Protein AF-A0A3D0S0N4-F1 (afdb_monomer)

Radius of gyration: 16.35 Å; Cα contacts (8 Å, |Δi|>4): 238; chains: 1; bounding box: 34×36×44 Å

Secondary structure (DSSP, 8-state):
----TTTTPEEEEEEEEGGGT-EEEET-TTPPEEEE-HHHHHHHHTT--TTTTSPEEEEEEEE-SSEEEEEETTS-EEEEEGGGGTT--SPPTT-EEEEEEE-SPPTT-SS-EEEEEEETT---

Mean predicted aligned error: 11.14 Å

Nearest PDB structures (foldseek):
  5lm9-assembly1_A  TM=6.986E-01  e=1.094E-01  Escherichia coli K-12
  3tss-assembly1_A  TM=5.501E-01  e=3.466E-02  Staphylococcus aureus
  1ts4-assembly2_B  TM=4.499E-01  e=1.842E-02  Staphylococcus aureus
  5ms0-assembly1_M  TM=4.300E-01  e=5.182E-02  Escherichia coli K-12
  1ts2-assembly3_C  TM=4.318E-01  e=6.156E-02  Staphylococcus aureus

Sequence (124 aa):
MAESRVDRLTRIRAWVDGSRGNRVMTNWVGGPEVYLYPEDVEWLLSQVDPDDSSRRKGTVTRWDVTSGFITADDGTSWFVSKNSTGGRGALPVGAVVSWVGRPVAKPGKKYPEAYDVRVEGDRG

Solvent-accessible surface area (backbone atoms only — not comparable to full-atom values): 7152 Å² total; per-residue (Å²): 134,85,80,52,85,68,77,60,39,42,79,43,38,41,39,68,41,78,88,68,52,58,49,72,44,70,77,48,94,85,43,54,82,44,76,36,49,54,68,56,50,54,53,57,60,66,52,70,49,94,65,60,81,59,67,44,53,32,32,26,73,41,64,54,98,60,35,33,33,32,34,31,84,88,65,53,60,26,37,30,47,25,80,25,33,78,73,71,42,77,67,61,67,72,38,46,32,34,24,34,62,39,82,64,41,54,90,99,47,94,41,20,41,39,18,56,38,40,65,60,88,69,83,121

Structure (mmCIF, N/CA/C/O backbone):
data_AF-A0A3D0S0N4-F1
#
_entry.id   AF-A0A3D0S0N4-F1
#
loop_
_atom_site.group_PDB
_atom_site.id
_atom_site.type_symbol
_atom_site.label_atom_id
_atom_site.label_alt_id
_atom_site.label_comp_id
_atom_site.label_asym_id
_atom_site.label_entity_id
_atom_site.label_seq_id
_atom_site.pdbx_PDB_ins_code
_atom_site.Cartn_x
_atom_site.Cartn_y
_atom_site.Cartn_z
_atom_site.occupancy
_atom_site.B_iso_or_equiv
_atom_site.auth_seq_id
_atom_site.auth_comp_id
_atom_site.auth_asym_id
_atom_site.auth_atom_id
_atom_site.pdbx_PDB_model_num
ATOM 1 N N . MET A 1 1 ? 20.796 19.724 -29.708 1.00 43.41 1 MET A N 1
ATOM 2 C CA . MET A 1 1 ? 20.312 18.395 -30.133 1.00 43.41 1 MET A CA 1
ATOM 3 C C . MET A 1 1 ? 19.422 17.881 -29.019 1.00 43.41 1 MET A C 1
ATOM 5 O O . MET A 1 1 ? 19.893 17.822 -27.894 1.00 43.41 1 MET A O 1
ATOM 9 N N . ALA A 1 2 ? 18.133 17.666 -29.281 1.00 46.47 2 ALA A N 1
ATOM 10 C CA . ALA A 1 2 ? 17.225 17.119 -28.277 1.00 46.47 2 ALA A CA 1
ATOM 11 C C . ALA A 1 2 ? 17.476 15.609 -28.188 1.00 46.47 2 ALA A C 1
ATOM 13 O O . ALA A 1 2 ? 17.273 14.902 -29.172 1.00 46.47 2 ALA A O 1
ATOM 14 N N . GLU A 1 3 ? 17.985 15.150 -27.048 1.00 45.44 3 GLU A N 1
ATOM 15 C CA . GLU A 1 3 ? 18.175 13.730 -26.753 1.00 45.44 3 GLU A CA 1
ATOM 16 C C . GLU A 1 3 ? 16.804 13.040 -26.812 1.00 45.44 3 GLU A C 1
ATOM 18 O O . GLU A 1 3 ? 15.832 13.511 -26.208 1.00 45.44 3 GLU A O 1
ATOM 23 N N . SER A 1 4 ? 16.679 11.992 -27.628 1.00 52.00 4 SER A N 1
ATOM 24 C CA . SER A 1 4 ? 15.393 11.338 -27.853 1.00 52.00 4 SER A CA 1
ATOM 25 C C . SER A 1 4 ? 14.947 10.640 -26.571 1.00 52.00 4 SER A C 1
ATOM 27 O O . SER A 1 4 ? 15.743 10.050 -25.849 1.00 52.00 4 SER A O 1
ATOM 29 N N . ARG A 1 5 ? 13.641 10.660 -26.276 1.00 50.25 5 ARG A N 1
ATOM 30 C CA . ARG A 1 5 ? 13.069 10.081 -25.041 1.00 50.25 5 ARG A CA 1
ATOM 31 C C . ARG A 1 5 ? 13.387 8.584 -24.854 1.00 50.25 5 ARG A C 1
ATOM 33 O O . ARG A 1 5 ? 13.219 8.067 -23.756 1.00 50.25 5 ARG A O 1
ATOM 40 N N . VAL A 1 6 ? 13.820 7.914 -25.925 1.00 51.03 6 VAL A N 1
ATOM 41 C CA . VAL A 1 6 ? 14.251 6.510 -25.966 1.00 51.03 6 VAL A CA 1
ATOM 42 C C . VAL A 1 6 ? 15.719 6.342 -25.547 1.00 51.03 6 VAL A C 1
ATOM 44 O O . VAL A 1 6 ? 16.024 5.364 -24.874 1.00 51.03 6 VAL A O 1
ATOM 47 N N . ASP A 1 7 ? 16.604 7.300 -25.846 1.00 56.12 7 ASP A N 1
ATOM 48 C CA . ASP A 1 7 ? 18.030 7.259 -25.471 1.00 56.12 7 ASP A CA 1
ATOM 49 C C . ASP A 1 7 ? 18.248 7.353 -23.954 1.00 56.12 7 ASP A C 1
ATOM 51 O O . ASP A 1 7 ? 19.257 6.885 -23.433 1.00 56.12 7 ASP A O 1
ATOM 55 N N . ARG A 1 8 ? 17.271 7.905 -23.222 1.00 62.41 8 ARG A N 1
ATOM 56 C CA . ARG A 1 8 ? 17.317 8.013 -21.759 1.00 62.41 8 ARG A CA 1
ATOM 57 C C . ARG A 1 8 ? 16.848 6.749 -21.036 1.00 62.41 8 ARG A C 1
ATOM 59 O O . ARG A 1 8 ? 16.921 6.704 -19.815 1.00 62.41 8 ARG A O 1
ATOM 66 N N . LEU A 1 9 ? 16.321 5.747 -21.742 1.00 56.59 9 LEU A N 1
ATOM 67 C CA . LEU A 1 9 ? 15.834 4.519 -21.115 1.00 56.59 9 LEU A CA 1
ATOM 68 C C . LEU A 1 9 ? 17.006 3.579 -20.817 1.00 56.59 9 LEU A C 1
ATOM 70 O O . LEU A 1 9 ? 17.774 3.209 -21.701 1.00 56.59 9 LEU A O 1
ATOM 74 N N . THR A 1 10 ? 17.113 3.144 -19.566 1.00 63.41 10 THR A N 1
ATOM 75 C CA . THR A 1 10 ? 18.051 2.097 -19.170 1.00 63.41 10 THR A CA 1
ATOM 76 C C . THR A 1 10 ? 17.443 0.736 -19.485 1.00 63.41 10 THR A C 1
ATOM 78 O O . THR A 1 10 ? 16.321 0.413 -19.085 1.00 63.41 10 THR A O 1
ATOM 81 N N . ARG A 1 11 ? 18.198 -0.076 -20.223 1.00 63.22 11 ARG A N 1
ATOM 82 C CA . ARG A 1 11 ? 17.825 -1.446 -20.569 1.00 63.22 11 ARG A CA 1
ATOM 83 C C . ARG A 1 11 ? 18.200 -2.380 -19.424 1.00 63.22 11 ARG A C 1
ATOM 85 O O . ARG A 1 11 ? 19.379 -2.496 -19.096 1.00 63.22 11 ARG A O 1
ATOM 92 N N . ILE A 1 12 ? 17.222 -3.091 -18.866 1.00 60.84 12 ILE A N 1
ATOM 93 C CA . ILE A 1 12 ? 17.468 -4.104 -17.835 1.00 60.84 12 ILE A CA 1
ATOM 94 C C . ILE A 1 12 ? 16.793 -5.433 -18.184 1.00 60.84 12 ILE A C 1
ATOM 96 O O . ILE A 1 12 ? 15.746 -5.473 -18.832 1.00 60.84 12 ILE A O 1
ATOM 100 N N . ARG A 1 13 ? 17.385 -6.542 -17.725 1.00 55.00 13 ARG A N 1
ATOM 101 C CA . ARG A 1 13 ? 16.702 -7.841 -17.672 1.00 55.00 13 ARG A CA 1
ATOM 102 C C . ARG A 1 13 ? 16.018 -7.966 -16.326 1.00 55.00 13 ARG A C 1
ATOM 104 O O . ARG A 1 13 ? 16.688 -8.031 -15.292 1.00 55.00 13 ARG A O 1
ATOM 111 N N . ALA A 1 14 ? 14.695 -7.969 -16.360 1.00 56.03 14 ALA A N 1
ATOM 112 C CA . ALA A 1 14 ? 13.863 -7.961 -15.176 1.00 56.03 14 ALA A CA 1
ATOM 113 C C . ALA A 1 14 ? 12.642 -8.852 -15.389 1.00 56.03 14 ALA A C 1
ATOM 115 O O . ALA A 1 14 ? 12.022 -8.829 -16.450 1.00 56.03 14 ALA A O 1
ATOM 116 N N . TRP A 1 15 ? 12.275 -9.617 -14.365 1.00 51.53 15 TRP A N 1
ATOM 117 C CA . TRP A 1 15 ? 10.982 -10.290 -14.308 1.00 51.53 15 TRP A CA 1
ATOM 118 C C . TRP A 1 15 ? 10.175 -9.753 -13.130 1.00 51.53 15 TRP A C 1
ATOM 120 O O . TRP A 1 15 ? 10.732 -9.469 -12.067 1.00 51.53 15 TRP A O 1
ATOM 130 N N . VAL A 1 16 ? 8.871 -9.587 -13.346 1.00 50.41 16 VAL A N 1
ATOM 131 C CA . VAL A 1 16 ? 7.922 -9.111 -12.342 1.00 50.41 16 VAL A CA 1
ATOM 132 C C . VAL A 1 16 ? 7.091 -10.308 -11.891 1.00 50.41 16 VAL A C 1
ATOM 134 O O . VAL A 1 16 ? 6.277 -10.811 -12.665 1.00 50.41 16 VAL A O 1
ATOM 137 N N . ASP A 1 17 ? 7.285 -10.763 -10.650 1.00 49.06 17 ASP A N 1
ATOM 138 C CA . ASP A 1 17 ? 6.440 -11.822 -10.089 1.00 49.06 17 ASP A CA 1
ATOM 139 C C . ASP A 1 17 ? 5.053 -11.264 -9.754 1.00 49.06 17 ASP A C 1
ATOM 141 O O . ASP A 1 17 ? 4.866 -10.566 -8.754 1.00 49.06 17 ASP A O 1
ATOM 145 N N . GLY A 1 18 ? 4.064 -11.573 -10.593 1.00 39.75 18 GLY A N 1
ATOM 146 C CA . GLY A 1 18 ? 2.663 -11.216 -10.344 1.00 39.75 18 GLY A CA 1
ATOM 147 C C . GLY A 1 18 ? 2.049 -11.959 -9.150 1.00 39.75 18 GLY A C 1
ATOM 148 O O . GLY A 1 18 ? 1.032 -11.524 -8.615 1.00 39.75 18 GLY A O 1
ATOM 149 N N . SER A 1 19 ? 2.679 -13.050 -8.710 1.00 41.56 19 SER A N 1
ATOM 150 C CA . SER A 1 19 ? 2.201 -13.951 -7.654 1.00 41.56 19 SER A CA 1
ATOM 151 C C . SER A 1 19 ? 2.426 -13.403 -6.240 1.00 41.56 19 SER A C 1
ATOM 153 O O . SER A 1 19 ? 1.657 -13.704 -5.330 1.00 41.56 19 SER A O 1
ATOM 155 N N . ARG A 1 20 ? 3.480 -12.603 -6.037 1.00 43.31 20 ARG A N 1
ATOM 156 C CA . ARG A 1 20 ? 3.891 -12.043 -4.737 1.00 43.31 20 ARG A CA 1
ATOM 157 C C . ARG A 1 20 ? 4.121 -10.543 -4.819 1.00 43.31 20 ARG A C 1
ATOM 159 O O . ARG A 1 20 ? 5.145 -10.029 -4.383 1.00 43.31 20 ARG A O 1
ATOM 166 N N . GLY A 1 21 ? 3.158 -9.850 -5.418 1.00 40.38 21 GLY A N 1
ATOM 167 C CA . GLY A 1 21 ? 3.105 -8.396 -5.429 1.00 40.38 21 GLY A CA 1
ATOM 168 C C . GLY A 1 21 ? 4.344 -7.724 -6.008 1.00 40.38 21 GLY A C 1
ATOM 169 O O . GLY A 1 21 ? 4.917 -6.798 -5.439 1.00 40.38 21 GLY A O 1
ATOM 170 N N . ASN A 1 22 ? 4.639 -8.085 -7.255 1.00 44.06 22 ASN A N 1
ATOM 171 C CA . ASN A 1 22 ? 5.391 -7.226 -8.152 1.00 44.06 22 ASN A CA 1
ATOM 172 C C . ASN A 1 22 ? 6.880 -7.094 -7.748 1.00 44.06 22 ASN A C 1
ATOM 174 O O . ASN A 1 22 ? 7.517 -6.081 -8.018 1.00 44.06 22 ASN A O 1
ATOM 178 N N . ARG A 1 23 ? 7.486 -8.098 -7.110 1.00 44.59 23 ARG A N 1
ATOM 179 C CA . ARG A 1 23 ? 8.934 -8.094 -6.845 1.00 44.59 23 ARG A CA 1
ATOM 180 C C . ARG A 1 23 ? 9.701 -8.113 -8.174 1.00 44.59 23 ARG A C 1
ATOM 182 O O . ARG A 1 23 ? 9.459 -8.985 -9.007 1.00 44.59 23 ARG A O 1
ATOM 189 N N . VAL A 1 24 ? 10.594 -7.143 -8.384 1.00 52.19 24 VAL A N 1
ATOM 190 C CA . VAL A 1 24 ? 11.444 -7.091 -9.581 1.00 52.19 24 VAL A CA 1
ATOM 191 C C . VAL A 1 24 ? 12.732 -7.841 -9.297 1.00 52.19 24 VAL A C 1
ATOM 193 O O . VAL A 1 24 ? 13.536 -7.422 -8.470 1.00 52.19 24 VAL A O 1
ATOM 196 N N . MET A 1 25 ? 12.920 -8.966 -9.977 1.00 50.97 25 MET A N 1
ATOM 197 C CA . MET A 1 25 ? 14.181 -9.699 -9.950 1.00 50.97 25 MET A CA 1
ATOM 198 C C . MET A 1 25 ? 15.062 -9.180 -11.080 1.00 50.97 25 MET A C 1
ATOM 200 O O . MET A 1 25 ? 14.798 -9.460 -12.251 1.00 50.97 25 MET A O 1
ATOM 204 N N . THR A 1 26 ? 16.076 -8.387 -10.742 1.00 53.66 26 THR A N 1
ATOM 205 C CA . THR A 1 26 ? 17.059 -7.899 -11.713 1.00 53.66 26 THR A CA 1
ATOM 206 C C . THR A 1 26 ? 18.117 -8.975 -11.979 1.00 53.66 26 THR A C 1
ATOM 208 O O . THR A 1 26 ? 18.436 -9.789 -11.113 1.00 53.66 26 THR A O 1
ATOM 211 N N . ASN A 1 27 ? 18.658 -8.996 -13.200 1.00 50.97 27 ASN A N 1
ATOM 212 C CA . ASN A 1 27 ? 19.778 -9.857 -13.610 1.00 50.97 27 ASN A CA 1
ATOM 213 C C . ASN A 1 27 ? 19.481 -11.375 -13.690 1.00 50.97 27 ASN A C 1
ATOM 215 O O . ASN A 1 27 ? 20.400 -12.195 -13.685 1.00 50.97 27 ASN A O 1
ATOM 219 N N . TRP A 1 28 ? 18.205 -11.766 -13.808 1.00 49.28 28 TRP A N 1
ATOM 220 C CA . TRP A 1 28 ? 17.815 -13.165 -14.025 1.00 49.28 28 TRP A CA 1
ATOM 221 C C . TRP A 1 28 ? 18.091 -13.613 -15.472 1.00 49.28 28 TRP A C 1
ATOM 223 O O . TRP A 1 28 ? 17.687 -12.959 -16.442 1.00 49.28 28 TRP A O 1
ATOM 233 N N . VAL A 1 29 ? 18.777 -14.748 -15.631 1.00 47.94 29 VAL A N 1
ATOM 234 C CA . VAL A 1 29 ? 19.089 -15.336 -16.942 1.00 47.94 29 VAL A CA 1
ATOM 235 C C . VAL A 1 29 ? 17.812 -15.950 -17.525 1.00 47.94 29 VAL A C 1
ATOM 237 O O . VAL A 1 29 ? 17.387 -17.014 -17.094 1.00 47.94 29 VAL A O 1
ATOM 240 N N . GLY A 1 30 ? 17.202 -15.265 -18.502 1.00 53.44 30 GLY A N 1
ATOM 241 C CA . GLY A 1 30 ? 15.996 -15.724 -19.213 1.00 53.44 30 GLY A CA 1
ATOM 242 C C . GLY A 1 30 ? 14.765 -14.814 -19.093 1.00 53.44 30 GLY A C 1
ATOM 243 O O . GLY A 1 30 ? 13.728 -15.132 -19.667 1.00 53.44 30 GLY A O 1
ATOM 244 N N . GLY A 1 31 ? 14.851 -13.692 -18.366 1.00 56.69 31 GLY A N 1
ATOM 245 C CA . GLY A 1 31 ? 13.739 -12.739 -18.224 1.00 56.69 31 GLY A CA 1
ATOM 246 C C . GLY A 1 31 ? 13.547 -11.843 -19.459 1.00 56.69 31 GLY A C 1
ATOM 247 O O . GLY A 1 31 ? 14.493 -11.687 -20.240 1.00 56.69 31 GLY A O 1
ATOM 248 N N . PRO A 1 32 ? 12.358 -11.233 -19.648 1.00 52.94 32 PRO A N 1
ATOM 249 C CA . PRO A 1 32 ? 12.136 -10.281 -20.732 1.00 52.94 32 PRO A CA 1
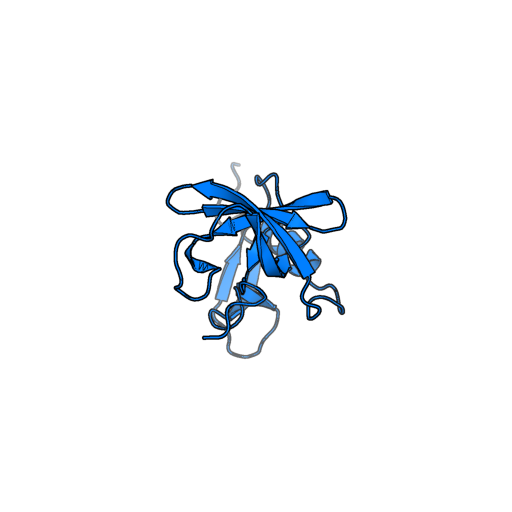ATOM 250 C C . PRO A 1 32 ? 13.040 -9.047 -20.584 1.00 52.94 32 PRO A C 1
ATOM 252 O O . PRO A 1 32 ? 13.378 -8.615 -19.479 1.00 52.94 32 PRO A O 1
ATOM 255 N N . GLU A 1 33 ? 13.443 -8.479 -21.720 1.00 58.41 33 GLU A N 1
ATOM 256 C CA . GLU A 1 33 ? 14.132 -7.188 -21.766 1.00 58.41 33 GLU A CA 1
ATOM 257 C C . GLU A 1 33 ? 13.092 -6.079 -21.559 1.00 58.41 33 GLU A C 1
ATOM 259 O O . GLU A 1 33 ? 12.106 -6.005 -22.293 1.00 58.41 33 GLU A O 1
ATOM 264 N N . VAL A 1 34 ? 13.289 -5.241 -20.540 1.00 63.72 34 VAL A N 1
ATOM 265 C CA . VAL A 1 34 ? 12.382 -4.134 -20.214 1.00 63.72 34 VAL A CA 1
ATOM 266 C C . VAL A 1 34 ? 13.163 -2.824 -20.271 1.00 63.72 34 VAL A C 1
ATOM 268 O O . VAL A 1 34 ? 14.297 -2.740 -19.795 1.00 63.72 34 VAL A O 1
ATOM 271 N N . TYR A 1 35 ? 12.549 -1.799 -20.860 1.00 67.38 35 TYR A N 1
ATOM 272 C CA . TYR A 1 35 ? 13.086 -0.442 -20.914 1.00 67.38 35 TYR A CA 1
ATOM 273 C C . TYR A 1 35 ? 12.432 0.399 -19.828 1.00 67.38 35 TYR A C 1
ATOM 275 O O . TYR A 1 35 ? 11.210 0.547 -19.819 1.00 67.38 35 TYR A O 1
ATOM 283 N N . LEU A 1 36 ? 13.241 0.944 -18.926 1.00 67.62 36 LEU A N 1
ATOM 284 C CA . LEU A 1 36 ? 12.780 1.778 -17.818 1.00 67.62 36 LEU A CA 1
ATOM 285 C C . LEU A 1 36 ? 13.543 3.096 -17.800 1.00 67.62 36 LEU A C 1
ATOM 287 O O . LEU A 1 36 ? 14.666 3.170 -18.301 1.00 67.62 36 LEU A O 1
ATOM 291 N N . TYR A 1 37 ? 12.960 4.142 -17.216 1.00 70.75 37 TYR A N 1
ATOM 292 C CA . TYR A 1 37 ? 13.732 5.353 -16.965 1.00 70.75 37 TYR A CA 1
ATOM 293 C C . TYR A 1 37 ? 14.818 5.069 -15.914 1.00 70.75 37 TYR A C 1
ATOM 295 O O . TYR A 1 37 ? 14.640 4.185 -15.074 1.00 70.75 37 TYR A O 1
ATOM 303 N N . PRO A 1 38 ? 15.953 5.788 -15.934 1.00 70.31 38 PRO A N 1
ATOM 304 C CA . PRO A 1 38 ? 17.066 5.524 -15.022 1.00 70.31 38 PRO A CA 1
ATOM 305 C C . PRO A 1 38 ? 16.633 5.674 -13.559 1.00 70.31 38 PRO A C 1
ATOM 307 O O . PRO A 1 38 ? 16.988 4.853 -12.721 1.00 70.31 38 PRO A O 1
ATOM 310 N N . GLU A 1 39 ? 15.769 6.654 -13.283 1.00 69.56 39 GLU A N 1
ATOM 311 C CA . GLU A 1 39 ? 15.163 6.882 -11.966 1.00 69.56 39 GLU A CA 1
ATOM 312 C C . GLU A 1 39 ? 14.311 5.698 -11.483 1.00 69.56 39 GLU A C 1
ATOM 314 O O . GLU A 1 39 ? 14.322 5.372 -10.298 1.00 69.56 39 GLU A O 1
ATOM 319 N N . ASP A 1 40 ? 13.622 5.002 -12.393 1.00 72.25 40 ASP A N 1
ATOM 320 C CA . ASP A 1 40 ? 12.865 3.796 -12.059 1.00 72.25 40 ASP A CA 1
ATOM 321 C C . ASP A 1 40 ? 13.803 2.617 -11.766 1.00 72.25 40 ASP A C 1
ATOM 323 O O . ASP A 1 40 ? 13.493 1.789 -10.914 1.00 72.25 40 ASP A O 1
ATOM 327 N N . VAL A 1 41 ? 14.956 2.530 -12.442 1.00 69.94 41 VAL A N 1
ATOM 328 C CA . VAL A 1 41 ? 15.962 1.485 -12.183 1.00 69.94 41 VAL A CA 1
ATOM 329 C C . VAL A 1 41 ? 16.595 1.670 -10.809 1.00 69.94 41 VAL A C 1
ATOM 331 O O . VAL A 1 41 ? 16.660 0.711 -10.042 1.00 69.94 41 VAL A O 1
ATOM 334 N N . GLU A 1 42 ? 17.018 2.887 -10.468 1.00 71.38 42 GLU A N 1
ATOM 335 C CA . GLU A 1 42 ? 17.566 3.179 -9.138 1.00 71.38 42 GLU A CA 1
ATOM 336 C C . GLU A 1 42 ? 16.527 2.943 -8.043 1.00 71.38 42 GLU A C 1
ATOM 338 O O . GLU A 1 42 ? 16.815 2.303 -7.030 1.00 71.38 42 GLU A O 1
ATOM 343 N N . TRP A 1 43 ? 15.286 3.369 -8.283 1.00 73.94 43 TRP A N 1
ATOM 344 C CA . TRP A 1 43 ? 14.171 3.096 -7.387 1.00 73.94 43 TRP A CA 1
ATOM 345 C C . TRP A 1 43 ? 13.948 1.593 -7.174 1.00 73.94 43 TRP A C 1
ATOM 347 O O . TRP A 1 43 ? 13.756 1.163 -6.040 1.00 73.94 43 TRP A O 1
ATOM 357 N N . LEU A 1 44 ? 14.002 0.783 -8.237 1.00 70.69 44 LEU A N 1
ATOM 358 C CA . LEU A 1 44 ? 13.857 -0.672 -8.156 1.00 70.69 44 LEU A CA 1
ATOM 359 C C . LEU A 1 44 ? 14.978 -1.335 -7.359 1.00 70.69 44 LEU A C 1
ATOM 361 O O . LEU A 1 44 ? 14.708 -2.227 -6.558 1.00 70.69 44 LEU A O 1
ATOM 365 N N . LEU A 1 45 ? 16.221 -0.902 -7.562 1.00 70.38 45 LEU A N 1
ATOM 366 C CA . LEU A 1 45 ? 17.369 -1.410 -6.811 1.00 70.38 45 LEU A CA 1
ATOM 367 C C . LEU A 1 45 ? 17.300 -1.001 -5.335 1.00 70.38 45 LEU A C 1
ATOM 369 O O . LEU A 1 45 ? 17.684 -1.779 -4.466 1.00 70.38 45 LEU A O 1
ATOM 373 N N . SER A 1 46 ? 16.728 0.168 -5.042 1.00 66.06 46 SER A N 1
ATOM 374 C CA . SER A 1 46 ? 16.503 0.642 -3.676 1.00 66.06 46 SER A CA 1
ATOM 375 C C . SER A 1 46 ? 15.417 -0.130 -2.914 1.00 66.06 46 SER A C 1
ATOM 377 O O . SER A 1 46 ? 15.291 0.068 -1.709 1.00 66.06 46 SER A O 1
ATOM 379 N N . GLN A 1 47 ? 14.632 -0.990 -3.575 1.00 64.69 47 GLN A N 1
ATOM 380 C CA . GLN A 1 47 ? 13.659 -1.861 -2.897 1.00 64.69 47 GLN A CA 1
ATOM 381 C C . GLN A 1 47 ? 14.295 -3.107 -2.279 1.00 64.69 47 GLN A C 1
ATOM 383 O O . GLN A 1 47 ? 13.608 -3.863 -1.598 1.00 64.69 47 GLN A O 1
ATOM 388 N N . VAL A 1 48 ? 15.574 -3.380 -2.556 1.00 58.94 48 VAL A N 1
ATOM 389 C CA . VAL A 1 48 ? 16.261 -4.573 -2.053 1.00 58.94 48 VAL A CA 1
ATOM 390 C C . VAL A 1 48 ? 16.701 -4.329 -0.610 1.00 58.94 48 VAL A C 1
ATOM 392 O O . VAL A 1 48 ? 17.884 -4.204 -0.311 1.00 58.94 48 VAL A O 1
ATOM 395 N N . ASP A 1 49 ? 15.728 -4.269 0.293 1.00 54.00 49 ASP A N 1
ATOM 396 C CA . ASP A 1 49 ? 15.974 -4.486 1.712 1.00 54.00 49 ASP A CA 1
ATOM 397 C C . ASP A 1 49 ? 16.046 -6.010 1.945 1.00 54.00 49 ASP A C 1
ATOM 399 O O . ASP A 1 49 ? 15.134 -6.742 1.546 1.00 54.00 49 ASP A O 1
ATOM 403 N N . PRO A 1 50 ? 17.109 -6.559 2.557 1.00 46.97 50 PRO A N 1
ATOM 404 C CA . PRO A 1 50 ? 17.187 -7.993 2.848 1.00 46.97 50 PRO A CA 1
ATOM 405 C C . PRO A 1 50 ? 16.104 -8.461 3.842 1.00 46.97 50 PRO A C 1
ATOM 407 O O . PRO A 1 50 ? 15.842 -9.661 3.923 1.00 46.97 50 PRO A O 1
ATOM 410 N N . ASP A 1 51 ? 15.439 -7.528 4.536 1.00 49.09 51 ASP A N 1
ATOM 411 C CA . ASP A 1 51 ? 14.298 -7.781 5.423 1.00 49.09 51 ASP A CA 1
ATOM 412 C C . ASP A 1 51 ? 12.923 -7.664 4.721 1.00 49.09 51 ASP A C 1
ATOM 414 O O . ASP A 1 51 ? 11.898 -7.896 5.351 1.00 49.09 51 ASP A O 1
ATOM 418 N N . ASP A 1 52 ? 12.854 -7.407 3.402 1.00 53.56 52 ASP A N 1
ATOM 419 C CA . ASP A 1 52 ? 11.601 -7.198 2.625 1.00 53.56 52 ASP A CA 1
ATOM 420 C C . ASP A 1 52 ? 10.648 -8.420 2.590 1.00 53.56 52 ASP A C 1
ATOM 422 O O . ASP A 1 52 ? 9.606 -8.422 1.940 1.00 53.56 52 ASP A O 1
ATOM 426 N N . SER A 1 53 ? 10.989 -9.497 3.297 1.00 55.34 53 SER A N 1
ATOM 427 C CA . SER A 1 53 ? 10.124 -10.668 3.483 1.00 55.34 53 SER A CA 1
ATOM 428 C C . SER A 1 53 ? 9.207 -10.541 4.705 1.00 55.34 53 SER A C 1
ATOM 430 O O . SER A 1 53 ? 8.265 -11.329 4.843 1.00 55.34 53 SER A O 1
ATOM 432 N N . SER A 1 54 ? 9.480 -9.601 5.615 1.00 71.75 54 SER A N 1
ATOM 433 C CA . SER A 1 54 ? 8.715 -9.440 6.845 1.00 71.75 54 SER A CA 1
ATOM 434 C C . SER A 1 54 ? 7.398 -8.708 6.555 1.00 71.75 54 SER A C 1
ATOM 436 O O . SER A 1 54 ? 7.337 -7.601 6.015 1.00 71.75 54 SER A O 1
ATOM 438 N N . ARG A 1 55 ? 6.283 -9.374 6.874 1.00 84.69 55 ARG A N 1
ATOM 439 C CA . ARG A 1 55 ? 4.955 -8.772 6.744 1.00 84.69 55 ARG A CA 1
ATOM 440 C C . ARG A 1 55 ? 4.803 -7.657 7.770 1.00 84.69 55 ARG A C 1
ATOM 442 O O . ARG A 1 55 ? 4.883 -7.902 8.972 1.00 84.69 55 ARG A O 1
ATOM 449 N N . ARG A 1 56 ? 4.516 -6.454 7.285 1.00 90.25 56 ARG A N 1
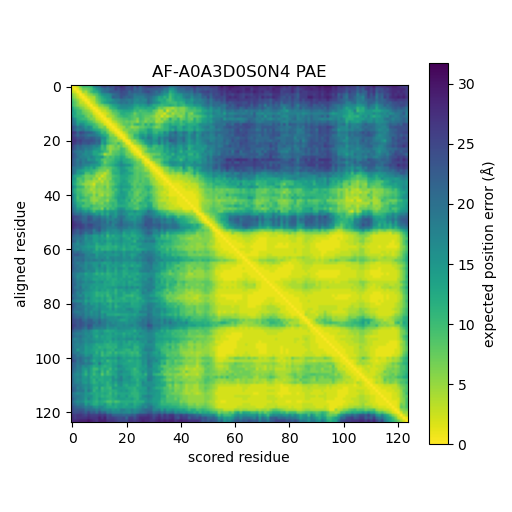ATOM 450 C CA . ARG A 1 56 ? 4.147 -5.288 8.092 1.00 90.25 56 ARG A CA 1
ATOM 451 C C . ARG A 1 56 ? 2.701 -5.425 8.560 1.00 90.25 56 ARG A C 1
ATOM 453 O O . ARG A 1 56 ? 1.924 -6.149 7.933 1.00 90.25 56 ARG A O 1
ATOM 460 N N . LYS A 1 57 ? 2.351 -4.734 9.645 1.00 92.25 57 LYS A N 1
ATOM 461 C CA . LYS A 1 57 ? 0.993 -4.668 10.199 1.00 92.25 57 LYS A CA 1
ATOM 462 C C . LYS A 1 57 ? 0.540 -3.223 10.377 1.00 92.25 57 LYS A C 1
ATOM 464 O O . LYS A 1 57 ? 1.347 -2.292 10.364 1.00 92.25 57 LYS A O 1
ATOM 469 N N . GLY A 1 58 ? -0.776 -3.053 10.427 1.00 95.00 58 GLY A N 1
ATOM 470 C CA . GLY A 1 58 ? -1.414 -1.748 10.443 1.00 95.00 58 GLY A CA 1
ATOM 471 C C . GLY A 1 58 ? -2.904 -1.831 10.149 1.00 95.00 58 GLY A C 1
ATOM 472 O O . GLY A 1 58 ? -3.490 -2.913 10.085 1.00 95.00 58 GLY A O 1
ATOM 473 N N . THR A 1 59 ? -3.511 -0.665 9.957 1.00 96.88 59 THR A N 1
ATOM 474 C CA . THR A 1 59 ? -4.964 -0.513 9.828 1.00 96.88 59 THR A CA 1
ATOM 475 C C . THR A 1 59 ? -5.327 0.215 8.543 1.00 96.88 59 THR A C 1
ATOM 477 O O . THR A 1 59 ? -4.706 1.219 8.191 1.00 96.88 59 THR A O 1
ATOM 480 N N . VAL A 1 60 ? -6.357 -0.259 7.841 1.00 96.31 60 VAL A N 1
ATOM 481 C CA . VAL A 1 60 ? -6.922 0.449 6.683 1.00 96.31 60 VAL A CA 1
ATOM 482 C C . VAL A 1 60 ? -7.590 1.733 7.169 1.00 96.31 60 VAL A C 1
ATOM 484 O O . VAL A 1 60 ? -8.590 1.686 7.880 1.00 96.31 60 VAL A O 1
ATOM 487 N N . THR A 1 61 ? -7.066 2.890 6.780 1.00 96.81 61 THR A N 1
ATOM 488 C CA . THR A 1 61 ? -7.588 4.197 7.217 1.00 96.81 61 THR A CA 1
ATOM 489 C C . THR A 1 61 ? -8.522 4.828 6.203 1.00 96.81 61 THR A C 1
ATOM 491 O O . THR A 1 61 ? -9.404 5.604 6.568 1.00 96.81 61 THR A O 1
ATOM 494 N N . ARG A 1 62 ? -8.364 4.484 4.924 1.00 95.19 62 ARG A N 1
ATOM 495 C CA . ARG A 1 62 ? -9.220 4.981 3.852 1.00 95.19 62 ARG A CA 1
ATOM 496 C C . ARG A 1 62 ? -9.332 3.960 2.737 1.00 95.19 62 ARG A C 1
ATOM 498 O O . ARG A 1 62 ? -8.356 3.287 2.411 1.00 95.19 62 ARG A O 1
ATOM 505 N N . TRP A 1 63 ? -10.501 3.897 2.115 1.00 94.25 63 TRP A N 1
ATOM 506 C CA . TRP A 1 63 ? -10.708 3.111 0.913 1.00 94.25 63 TRP A CA 1
ATOM 507 C C . TRP A 1 63 ? -11.624 3.848 -0.069 1.00 94.25 63 TRP A C 1
ATOM 509 O O . TRP A 1 63 ? -12.680 4.344 0.312 1.00 94.25 63 TRP A O 1
ATOM 519 N N . ASP A 1 64 ? -11.204 3.915 -1.326 1.00 91.31 64 ASP A N 1
ATOM 520 C CA . ASP A 1 64 ? -11.934 4.446 -2.477 1.00 91.31 64 ASP A CA 1
ATOM 521 C C . ASP A 1 64 ? -12.214 3.288 -3.473 1.00 91.31 64 ASP A C 1
ATOM 523 O O . ASP A 1 64 ? -11.90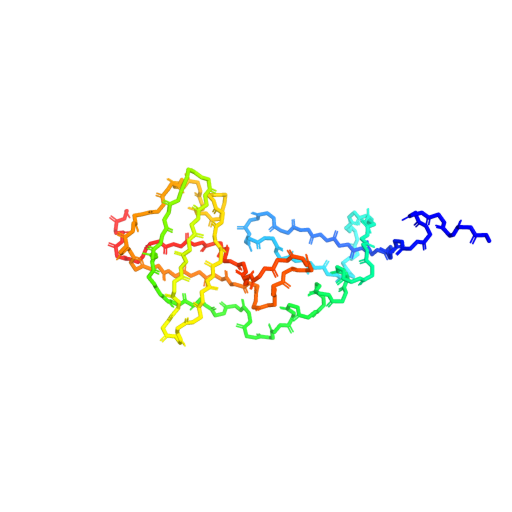5 2.128 -3.215 1.00 91.31 64 ASP A O 1
ATOM 527 N N . VAL A 1 65 ? -12.798 3.550 -4.648 1.00 85.69 65 VAL A N 1
ATOM 528 C CA . VAL A 1 65 ? -13.303 2.485 -5.552 1.00 85.69 65 VAL A CA 1
ATOM 529 C C . VAL A 1 65 ? -12.234 1.454 -5.966 1.00 85.69 65 VAL A C 1
ATOM 531 O O . VAL A 1 65 ? -12.514 0.257 -6.065 1.00 85.69 65 VAL A O 1
ATOM 534 N N . THR A 1 66 ? -11.000 1.899 -6.212 1.00 89.50 66 THR A N 1
ATOM 535 C CA . THR A 1 66 ? -9.922 1.060 -6.773 1.00 89.50 66 THR A CA 1
ATOM 536 C C . THR A 1 66 ? -8.658 1.013 -5.921 1.00 89.50 66 THR A C 1
ATOM 538 O O . THR A 1 66 ? -7.682 0.366 -6.308 1.00 89.50 66 THR A O 1
ATOM 541 N N . SER A 1 67 ? -8.633 1.710 -4.791 1.00 92.94 67 SER A N 1
ATOM 542 C CA . SER A 1 67 ? -7.432 1.870 -3.973 1.00 92.94 67 SER A CA 1
ATOM 543 C C . SER A 1 67 ? -7.776 2.368 -2.582 1.00 92.94 67 SER A C 1
ATOM 545 O O . SER A 1 67 ? -8.840 2.938 -2.379 1.00 92.94 67 SER A O 1
ATOM 547 N N . GLY A 1 68 ? -6.840 2.239 -1.656 1.00 94.31 68 GLY A N 1
ATOM 548 C CA . GLY A 1 68 ? -6.965 2.790 -0.319 1.00 94.31 68 GLY A CA 1
ATOM 549 C C . GLY A 1 68 ? -5.623 3.146 0.293 1.00 94.31 68 GLY A C 1
ATOM 550 O O . GLY A 1 68 ? -4.584 3.136 -0.375 1.00 94.31 68 GLY A O 1
ATOM 551 N N . PHE A 1 69 ? -5.673 3.442 1.585 1.00 96.56 69 PHE A N 1
ATOM 552 C CA . PHE A 1 69 ? -4.517 3.722 2.414 1.00 96.56 69 PHE A CA 1
ATOM 553 C C . PHE A 1 69 ? -4.527 2.862 3.672 1.00 96.56 69 PHE A C 1
ATOM 555 O O . PHE A 1 69 ? -5.571 2.648 4.293 1.00 96.56 69 PHE A O 1
ATOM 562 N N . ILE A 1 70 ? -3.340 2.389 4.034 1.00 96.44 70 ILE A N 1
ATOM 563 C CA . ILE A 1 70 ? -3.068 1.664 5.271 1.00 96.44 70 ILE A CA 1
ATOM 564 C C . ILE A 1 70 ? -2.115 2.519 6.095 1.00 96.44 70 ILE A C 1
ATOM 566 O O . ILE A 1 70 ? -1.119 3.010 5.570 1.00 96.44 70 ILE A O 1
ATOM 570 N N . THR A 1 71 ? -2.402 2.694 7.376 1.00 96.31 71 THR A N 1
ATOM 571 C CA . THR A 1 71 ? -1.459 3.295 8.319 1.00 96.31 71 THR A CA 1
ATOM 572 C C . THR A 1 71 ? -0.804 2.175 9.110 1.00 96.31 71 THR A C 1
ATOM 574 O O . THR A 1 71 ? -1.492 1.382 9.752 1.00 96.31 71 THR A O 1
ATOM 577 N N . ALA A 1 72 ? 0.517 2.079 8.998 1.00 92.81 72 ALA A N 1
ATOM 578 C CA . ALA A 1 72 ? 1.328 1.139 9.755 1.00 92.81 72 ALA A CA 1
ATOM 579 C C . ALA A 1 72 ? 1.425 1.537 11.231 1.00 92.81 72 ALA A C 1
ATOM 581 O O . ALA A 1 72 ? 1.140 2.679 11.590 1.00 92.81 72 ALA A O 1
ATOM 582 N N . ASP A 1 73 ? 1.830 0.591 12.080 1.00 87.75 73 ASP A N 1
ATOM 583 C CA . ASP A 1 73 ? 2.009 0.821 13.52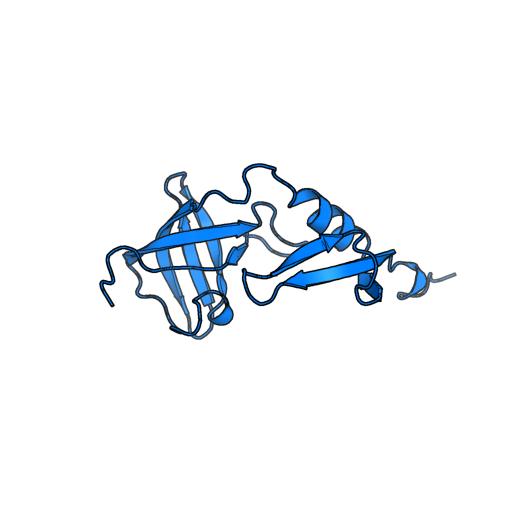3 1.00 87.75 73 ASP A CA 1
ATOM 584 C C . ASP A 1 73 ? 3.033 1.931 13.841 1.00 87.75 73 ASP A C 1
ATOM 586 O O . ASP A 1 73 ? 2.942 2.583 14.878 1.00 87.75 73 ASP A O 1
ATOM 590 N N . ASP A 1 74 ? 3.977 2.195 12.932 1.00 86.25 74 ASP A N 1
ATOM 591 C CA . ASP A 1 74 ? 4.948 3.296 13.015 1.00 86.25 74 ASP A CA 1
ATOM 592 C C . ASP A 1 74 ? 4.377 4.662 12.569 1.00 86.25 74 ASP A C 1
ATOM 594 O O . ASP A 1 74 ? 5.079 5.672 12.590 1.00 86.25 74 ASP A O 1
ATOM 598 N N . GLY A 1 75 ? 3.109 4.709 12.146 1.00 89.56 75 GLY A N 1
ATOM 599 C CA . GLY A 1 75 ? 2.431 5.901 11.631 1.00 89.56 75 GLY A CA 1
ATOM 600 C C . GLY A 1 75 ? 2.633 6.157 10.133 1.00 89.56 75 GLY A C 1
ATOM 601 O O . GLY A 1 75 ? 2.005 7.065 9.575 1.00 89.56 75 GLY A O 1
ATOM 602 N N . THR A 1 76 ? 3.452 5.359 9.441 1.00 90.81 76 THR A N 1
ATOM 603 C CA . THR A 1 76 ? 3.687 5.522 8.003 1.00 90.81 76 THR A CA 1
ATOM 604 C C . THR A 1 76 ? 2.418 5.194 7.214 1.00 90.81 7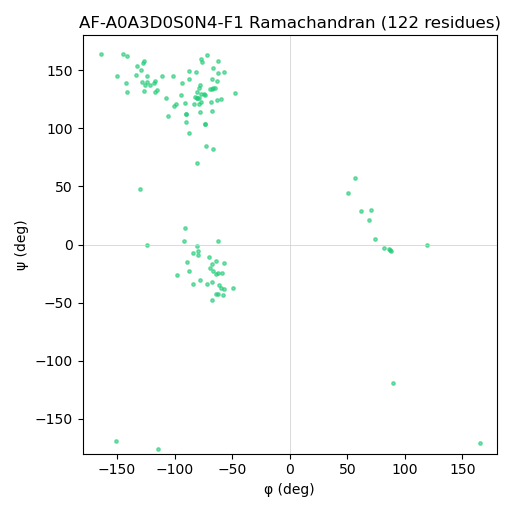6 THR A C 1
ATOM 606 O O . THR A 1 76 ? 1.768 4.174 7.444 1.00 90.81 76 THR A O 1
ATOM 609 N N . SER A 1 77 ? 2.059 6.045 6.247 1.00 94.56 77 SER A N 1
ATOM 610 C CA . SER A 1 77 ? 0.908 5.819 5.361 1.00 94.56 77 SER A CA 1
ATOM 611 C C . SER A 1 77 ? 1.321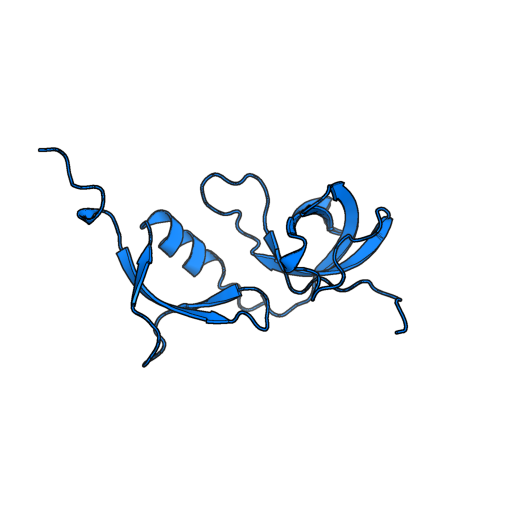 5.152 4.053 1.00 94.56 77 SER A C 1
ATOM 613 O O . SER A 1 77 ? 2.199 5.643 3.346 1.00 94.56 77 SER A O 1
ATOM 615 N N . TRP A 1 78 ? 0.632 4.072 3.707 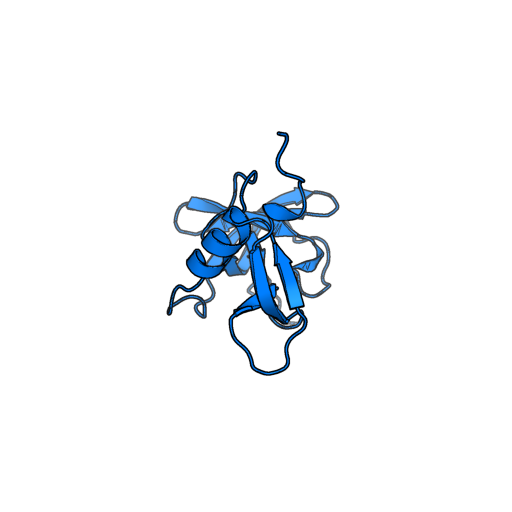1.00 94.56 78 TRP A N 1
ATOM 616 C CA . TRP A 1 78 ? 0.907 3.205 2.570 1.00 94.56 78 TRP A CA 1
ATOM 617 C C . TRP A 1 78 ? -0.244 3.231 1.583 1.00 94.56 78 TRP A C 1
ATOM 619 O O . TRP A 1 78 ? -1.397 3.045 1.965 1.00 94.56 78 TRP A O 1
ATOM 629 N N . PHE A 1 79 ? 0.066 3.420 0.305 1.00 94.25 79 PHE A N 1
ATOM 630 C CA . PHE A 1 79 ? -0.904 3.282 -0.771 1.00 94.25 79 PHE A CA 1
ATOM 631 C C . PHE A 1 79 ? -1.125 1.804 -1.094 1.00 94.25 79 PHE A C 1
ATOM 633 O O . PHE A 1 79 ? -0.167 1.055 -1.274 1.00 94.25 79 PHE A O 1
ATOM 640 N N . VAL A 1 80 ? -2.381 1.391 -1.241 1.00 92.44 80 VAL A N 1
ATOM 641 C CA . VAL A 1 80 ? -2.750 0.031 -1.645 1.00 92.44 80 VAL A CA 1
ATOM 642 C C . VAL A 1 80 ? -3.693 0.076 -2.84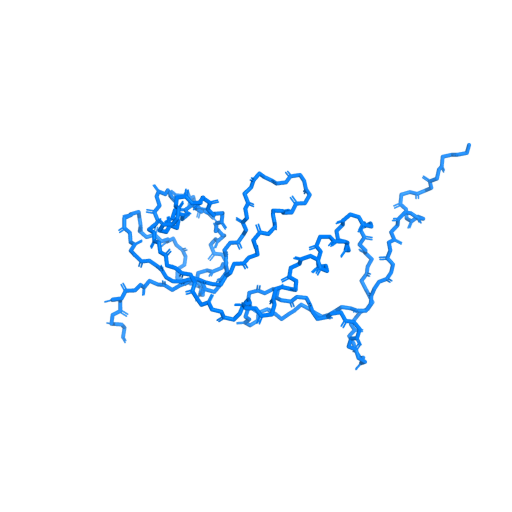2 1.00 92.44 80 VAL A C 1
ATOM 644 O O . VAL A 1 80 ? -4.683 0.804 -2.854 1.00 92.44 80 VAL A O 1
ATOM 647 N N . SER A 1 81 ? -3.400 -0.727 -3.863 1.00 90.25 81 SER A N 1
ATOM 648 C CA . SER A 1 81 ? -4.305 -0.943 -4.994 1.00 90.25 81 SER A CA 1
ATOM 649 C C . SER A 1 81 ? -5.283 -2.078 -4.694 1.00 90.25 81 SER A C 1
ATOM 651 O O . SER A 1 81 ? -4.919 -3.058 -4.048 1.00 90.25 81 SER A O 1
ATOM 653 N N . LYS A 1 82 ? -6.499 -2.023 -5.249 1.00 88.19 82 LYS A N 1
ATOM 654 C CA . LYS A 1 82 ? -7.448 -3.150 -5.248 1.00 88.19 82 LYS A CA 1
ATOM 655 C C . LYS A 1 82 ? -6.794 -4.453 -5.725 1.00 88.19 82 LYS A C 1
ATOM 657 O O . LYS A 1 82 ? -7.060 -5.512 -5.162 1.00 88.19 82 LYS A O 1
ATOM 662 N N . ASN A 1 83 ? -5.896 -4.381 -6.709 1.00 87.06 83 ASN A N 1
ATOM 663 C CA . ASN A 1 83 ? -5.214 -5.557 -7.262 1.00 87.06 83 ASN A CA 1
ATOM 664 C C . ASN A 1 83 ? -4.215 -6.186 -6.276 1.00 87.06 83 ASN A C 1
ATOM 666 O O . ASN A 1 83 ? -3.899 -7.365 -6.389 1.00 87.06 83 ASN A O 1
ATOM 670 N N . SER A 1 84 ? -3.769 -5.429 -5.273 1.00 86.00 84 SER A N 1
ATOM 671 C CA . SER A 1 84 ? -2.871 -5.891 -4.213 1.00 86.00 84 SER A CA 1
ATOM 672 C C . SER A 1 84 ? -3.579 -6.676 -3.102 1.00 86.00 84 SER A C 1
ATOM 674 O O . SER A 1 84 ? -2.909 -7.187 -2.209 1.00 86.00 84 SER A O 1
ATOM 676 N N . THR A 1 85 ? -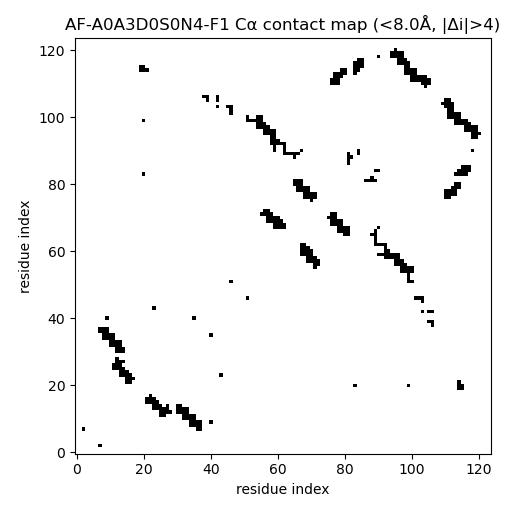4.913 -6.773 -3.133 1.00 84.81 85 THR A N 1
ATOM 677 C CA . THR A 1 85 ? -5.737 -7.412 -2.083 1.00 84.81 85 THR A CA 1
ATOM 678 C C . THR A 1 85 ? -5.998 -8.904 -2.322 1.00 84.81 85 THR A C 1
ATOM 680 O O . THR A 1 85 ? -6.918 -9.481 -1.742 1.00 84.81 85 THR A O 1
ATOM 683 N N . GLY A 1 86 ? -5.251 -9.530 -3.240 1.00 75.38 86 GLY A N 1
ATOM 684 C CA . GLY A 1 86 ? -5.446 -10.940 -3.593 1.00 75.38 86 GLY A CA 1
ATOM 685 C C . GLY A 1 86 ? -6.827 -11.237 -4.192 1.00 75.38 86 GLY A C 1
ATOM 686 O O . GLY A 1 86 ? -7.359 -12.323 -4.001 1.00 75.38 86 GLY A O 1
ATOM 687 N N . GLY A 1 87 ? -7.442 -10.258 -4.864 1.00 73.94 87 GLY A N 1
ATOM 688 C CA . GLY A 1 87 ? -8.754 -10.407 -5.504 1.00 73.94 87 GLY A CA 1
ATOM 689 C C . GLY A 1 87 ? -9.965 -10.128 -4.605 1.00 73.94 87 GLY A C 1
ATOM 690 O O . GLY A 1 87 ? -11.077 -10.075 -5.123 1.00 73.94 87 GLY A O 1
ATOM 691 N N . ARG A 1 88 ? -9.777 -9.864 -3.301 1.00 74.00 88 ARG A N 1
ATOM 692 C CA . ARG A 1 88 ? -10.876 -9.508 -2.372 1.00 74.00 88 ARG A CA 1
ATOM 693 C C . ARG A 1 88 ? -11.583 -8.206 -2.742 1.00 74.00 88 ARG A C 1
ATOM 695 O O . ARG A 1 88 ? -12.749 -8.010 -2.418 1.00 74.00 88 ARG A O 1
ATOM 702 N N . GLY A 1 89 ? -10.895 -7.323 -3.456 1.00 81.12 89 GLY A N 1
ATOM 703 C CA . GLY A 1 89 ? -11.472 -6.077 -3.913 1.00 81.12 89 GLY A CA 1
ATOM 704 C C . GLY A 1 89 ? -11.279 -4.967 -2.889 1.00 81.12 89 GLY A C 1
ATOM 705 O O . GLY A 1 89 ? -10.146 -4.568 -2.636 1.00 81.12 89 GLY A O 1
ATOM 706 N N . ALA A 1 90 ? -12.376 -4.408 -2.378 1.00 87.31 90 ALA A N 1
ATOM 707 C CA . ALA A 1 90 ? -12.308 -3.310 -1.423 1.00 87.31 90 ALA A CA 1
ATOM 708 C C . ALA A 1 90 ? -12.023 -3.812 -0.004 1.00 87.31 90 ALA A C 1
ATOM 710 O O . ALA A 1 90 ? -12.691 -4.737 0.454 1.00 87.31 90 ALA A O 1
ATOM 711 N N . LEU A 1 91 ? -11.057 -3.207 0.694 1.00 90.25 91 LEU A N 1
ATOM 712 C CA . LEU A 1 91 ? -10.810 -3.522 2.102 1.00 90.25 91 LEU A CA 1
ATOM 713 C C . LEU A 1 91 ? -11.694 -2.656 3.014 1.00 90.25 91 LEU A C 1
ATOM 715 O O . LEU A 1 91 ? -11.879 -1.470 2.725 1.00 90.25 91 LEU A O 1
ATOM 719 N N . PRO A 1 92 ? -12.216 -3.206 4.126 1.00 91.69 92 PRO A N 1
ATOM 720 C CA . PRO A 1 92 ? -12.993 -2.426 5.078 1.00 91.69 92 PRO A CA 1
ATOM 721 C C . PRO A 1 92 ? -12.106 -1.390 5.774 1.00 91.69 92 PRO A C 1
ATOM 723 O O . PRO A 1 92 ? -11.019 -1.717 6.247 1.00 91.69 92 PRO A O 1
ATOM 726 N N . VAL A 1 93 ? -12.588 -0.153 5.894 1.00 95.19 93 VAL A N 1
ATOM 727 C CA . VAL A 1 93 ? -11.940 0.857 6.744 1.00 95.19 93 VAL A CA 1
ATOM 728 C C . VAL A 1 93 ? -12.018 0.405 8.206 1.00 95.19 93 VAL A C 1
ATOM 730 O O . VAL A 1 93 ? -13.061 -0.060 8.658 1.00 95.19 93 VAL A O 1
ATOM 733 N N . GLY A 1 94 ? -10.908 0.516 8.934 1.00 95.12 94 GLY A N 1
ATOM 734 C CA . GLY A 1 94 ? -10.742 0.002 10.295 1.00 95.12 94 GLY A CA 1
ATOM 735 C C . GLY A 1 94 ? -10.265 -1.452 10.370 1.00 95.12 94 GLY A C 1
ATOM 736 O O . GLY A 1 94 ? -9.969 -1.928 11.463 1.00 95.12 94 GLY A O 1
ATOM 737 N N . ALA A 1 95 ? -10.151 -2.164 9.242 1.00 93.38 95 ALA A N 1
ATOM 738 C CA . ALA A 1 95 ? -9.629 -3.527 9.240 1.00 93.38 95 ALA A CA 1
ATOM 739 C C . ALA A 1 95 ? -8.130 -3.553 9.567 1.00 93.38 95 ALA A C 1
ATOM 741 O O . ALA A 1 95 ? -7.344 -2.804 8.977 1.00 93.38 95 ALA A O 1
ATOM 742 N N . VAL A 1 96 ? -7.739 -4.466 10.458 1.00 94.81 96 VAL A N 1
ATOM 743 C CA . VAL A 1 96 ? -6.334 -4.794 10.711 1.00 94.81 96 VAL A CA 1
ATOM 744 C C . VAL A 1 96 ? -5.837 -5.672 9.569 1.00 94.81 96 VAL A C 1
ATOM 746 O O . VAL A 1 96 ? -6.477 -6.660 9.204 1.00 94.81 96 VAL A O 1
ATOM 749 N N . VAL A 1 97 ? -4.707 -5.303 8.979 1.00 93.81 97 VAL A N 1
ATOM 750 C CA . VAL A 1 97 ? -4.149 -5.975 7.805 1.00 93.81 97 VAL A CA 1
ATOM 751 C C . VAL A 1 97 ? -2.663 -6.251 7.978 1.00 93.81 97 VAL A C 1
ATOM 753 O O . VAL A 1 97 ? -1.960 -5.523 8.678 1.00 93.81 97 VAL A O 1
ATOM 756 N N . SER A 1 98 ? -2.181 -7.283 7.288 1.00 92.81 98 SER A N 1
ATOM 757 C CA . SER A 1 98 ? -0.759 -7.530 7.079 1.00 92.81 98 SER A CA 1
ATOM 758 C C . SER A 1 98 ? -0.395 -7.488 5.596 1.00 92.81 98 SER A C 1
ATOM 760 O O . SER A 1 98 ? -1.133 -7.996 4.748 1.00 92.81 98 SER A O 1
ATOM 762 N N . TRP A 1 99 ? 0.741 -6.878 5.256 1.00 91.56 99 TRP A N 1
ATOM 763 C CA . TRP A 1 99 ? 1.187 -6.711 3.867 1.00 91.56 99 TRP A CA 1
ATOM 764 C C . TRP A 1 99 ? 2.699 -6.808 3.731 1.00 91.56 99 TRP A C 1
ATOM 766 O O . TRP A 1 99 ? 3.436 -6.683 4.706 1.00 91.56 99 TRP A O 1
ATOM 776 N N . VAL A 1 100 ? 3.153 -6.995 2.498 1.00 87.56 100 VAL A N 1
ATOM 777 C CA . VAL A 1 100 ? 4.537 -6.733 2.103 1.00 87.56 100 VAL A CA 1
ATOM 778 C C . VAL A 1 100 ? 4.561 -5.389 1.382 1.00 87.56 100 VAL A C 1
ATOM 780 O O . VAL A 1 100 ? 3.583 -5.010 0.739 1.00 87.56 100 VAL A O 1
ATOM 783 N N . GLY A 1 101 ? 5.620 -4.606 1.543 1.00 84.19 101 GLY A N 1
ATOM 784 C CA . GLY A 1 101 ? 5.624 -3.215 1.109 1.00 84.19 101 GLY A CA 1
ATOM 785 C C . GLY A 1 101 ? 6.876 -2.844 0.342 1.00 84.19 101 GLY A C 1
ATOM 786 O O . GLY A 1 101 ? 7.944 -3.315 0.674 1.00 84.19 101 GLY A O 1
ATOM 787 N N . ARG A 1 102 ? 6.740 -1.955 -0.639 1.00 84.56 102 ARG A N 1
ATOM 788 C CA . ARG A 1 102 ? 7.832 -1.204 -1.265 1.00 84.56 102 ARG A CA 1
ATOM 789 C C . ARG A 1 102 ? 8.073 0.080 -0.461 1.00 84.56 102 ARG A C 1
ATOM 791 O O . ARG A 1 102 ? 7.313 1.035 -0.666 1.00 84.56 102 ARG A O 1
ATOM 798 N N . PRO A 1 103 ? 9.037 0.114 0.480 1.00 78.38 103 PRO A N 1
ATOM 799 C CA . PRO A 1 103 ? 9.223 1.243 1.399 1.00 78.38 103 PRO A CA 1
ATOM 800 C C . PRO A 1 103 ? 9.613 2.543 0.708 1.00 78.38 103 PRO A C 1
ATOM 802 O O . PRO A 1 103 ? 9.321 3.619 1.226 1.00 78.38 103 PRO A O 1
ATOM 805 N N . VAL A 1 104 ? 10.226 2.464 -0.471 1.00 79.06 104 VAL A N 1
ATOM 806 C CA . VAL A 1 104 ? 10.545 3.653 -1.257 1.00 79.06 104 VAL A CA 1
ATOM 807 C C . VAL A 1 104 ? 9.384 3.946 -2.199 1.00 79.06 104 VAL A C 1
ATOM 809 O O . VAL A 1 104 ? 9.008 3.104 -3.019 1.00 79.06 104 VAL A O 1
ATOM 812 N N . ALA A 1 105 ? 8.803 5.142 -2.103 1.00 79.81 105 ALA A N 1
ATOM 813 C CA . ALA A 1 105 ? 7.753 5.588 -3.016 1.00 79.81 105 ALA A CA 1
ATOM 814 C C . ALA A 1 105 ? 8.288 5.689 -4.454 1.00 79.81 105 ALA A C 1
ATOM 816 O O . ALA A 1 105 ? 9.418 6.126 -4.663 1.00 79.81 105 ALA A O 1
ATOM 817 N N . LYS A 1 106 ? 7.477 5.290 -5.444 1.00 76.44 106 LYS A N 1
ATOM 818 C CA . LYS A 1 106 ? 7.837 5.442 -6.867 1.00 76.44 106 LYS A CA 1
ATOM 819 C C . LYS A 1 106 ? 8.128 6.909 -7.197 1.00 76.44 106 LYS A C 1
ATOM 821 O O . LYS A 1 106 ? 7.447 7.776 -6.639 1.00 76.44 106 LYS A O 1
ATOM 826 N N . PRO A 1 107 ? 9.027 7.197 -8.153 1.00 75.12 107 PRO A N 1
ATOM 827 C CA . PRO A 1 107 ? 9.184 8.541 -8.694 1.00 75.12 107 PRO A CA 1
ATOM 828 C C . PRO A 1 107 ? 7.822 9.158 -9.061 1.00 75.12 107 PRO A C 1
ATOM 830 O O . PRO A 1 107 ? 6.955 8.514 -9.658 1.00 75.12 107 PRO A O 1
ATOM 833 N N . GLY A 1 108 ? 7.578 10.389 -8.607 1.00 80.38 108 GLY A N 1
ATOM 834 C CA . GLY A 1 108 ? 6.299 11.085 -8.802 1.00 80.38 108 GLY A CA 1
ATOM 835 C C . GLY A 1 108 ? 5.126 10.587 -7.940 1.00 80.38 108 GLY A C 1
ATOM 836 O O . GLY A 1 108 ? 4.002 11.071 -8.099 1.00 80.38 108 GLY A O 1
ATOM 837 N N . LYS A 1 109 ? 5.342 9.645 -7.013 1.00 81.50 109 LYS A N 1
ATOM 838 C CA . LYS A 1 109 ? 4.355 9.219 -6.009 1.00 81.50 109 LYS A CA 1
ATOM 839 C C . LYS A 1 109 ? 4.781 9.666 -4.616 1.00 81.50 109 LYS A C 1
ATOM 841 O O . LYS A 1 109 ? 5.955 9.696 -4.277 1.00 81.50 109 LYS A O 1
ATOM 846 N N . LYS A 1 110 ? 3.786 10.007 -3.797 1.00 87.56 110 LYS A N 1
ATOM 847 C CA . LYS A 1 110 ? 3.998 10.533 -2.442 1.00 87.56 110 LYS A CA 1
ATOM 848 C C . LYS A 1 110 ? 4.115 9.444 -1.372 1.00 87.56 110 LYS A C 1
ATOM 850 O O . LYS A 1 110 ? 4.669 9.703 -0.312 1.00 87.56 110 LYS A O 1
ATOM 855 N N . TYR A 1 111 ? 3.571 8.257 -1.633 1.00 88.44 111 TYR A N 1
ATOM 856 C CA . TYR A 1 111 ? 3.429 7.206 -0.628 1.00 88.44 111 TYR A CA 1
ATOM 857 C C . TYR A 1 111 ? 4.092 5.904 -1.086 1.00 88.44 111 TYR A C 1
ATOM 859 O O . TYR A 1 111 ? 4.039 5.595 -2.284 1.00 88.44 111 TYR A O 1
ATOM 867 N N . PRO A 1 112 ? 4.679 5.137 -0.151 1.00 90.00 112 PRO A N 1
ATOM 868 C CA . PRO A 1 112 ? 5.127 3.776 -0.408 1.00 90.00 112 PRO A CA 1
ATOM 869 C C . PRO A 1 112 ? 3.948 2.866 -0.779 1.00 90.00 112 PRO A C 1
ATOM 871 O O . PRO A 1 112 ? 2.788 3.168 -0.482 1.00 90.00 112 PRO A O 1
ATOM 874 N N . GLU A 1 113 ? 4.236 1.761 -1.464 1.00 89.50 113 GLU A N 1
ATOM 875 C CA . GLU A 1 113 ? 3.214 0.877 -2.042 1.00 89.50 113 GLU A CA 1
ATOM 876 C C . GLU A 1 113 ? 3.110 -0.435 -1.261 1.00 89.50 113 GLU A C 1
ATOM 878 O O . GLU A 1 113 ? 4.098 -1.144 -1.088 1.00 89.50 113 GLU A O 1
ATOM 883 N N . ALA A 1 114 ? 1.903 -0.775 -0.815 1.00 90.50 114 ALA A N 1
ATOM 884 C CA . ALA A 1 114 ? 1.581 -2.037 -0.164 1.00 90.50 114 ALA A CA 1
ATOM 885 C C . ALA A 1 114 ? 1.070 -3.080 -1.173 1.00 90.50 114 ALA A C 1
ATOM 887 O O . ALA A 1 114 ? 0.261 -2.787 -2.065 1.00 90.50 114 ALA A O 1
ATOM 888 N N . TYR A 1 115 ? 1.523 -4.321 -1.005 1.00 87.38 115 TYR A N 1
ATOM 889 C CA . TYR A 1 115 ? 1.202 -5.464 -1.848 1.00 87.38 115 TYR A CA 1
ATOM 890 C C . TYR A 1 115 ? 1.023 -6.764 -1.042 1.00 87.38 115 TYR A C 1
ATOM 892 O O . TYR A 1 115 ? 1.413 -6.848 0.120 1.00 87.38 115 TYR A O 1
ATOM 900 N N . ASP A 1 116 ? 0.374 -7.773 -1.644 1.00 86.50 116 ASP A N 1
ATOM 901 C CA . ASP A 1 116 ? 0.003 -9.038 -0.969 1.00 86.50 116 ASP A CA 1
ATOM 902 C C . ASP A 1 116 ? -0.735 -8.792 0.370 1.00 86.50 116 ASP A C 1
ATOM 904 O O . ASP A 1 116 ? -0.439 -9.388 1.411 1.00 86.50 116 ASP A O 1
ATOM 908 N N . VAL A 1 117 ? -1.685 -7.850 0.356 1.00 90.25 117 VAL A N 1
ATOM 909 C CA . VAL A 1 117 ? -2.406 -7.401 1.554 1.00 90.25 117 VAL A CA 1
ATOM 910 C C . VAL A 1 117 ? -3.412 -8.462 1.989 1.00 90.25 117 VAL A C 1
ATOM 912 O O . VAL A 1 117 ? -4.239 -8.909 1.192 1.00 90.25 117 VAL A O 1
ATOM 915 N N . ARG A 1 118 ? -3.371 -8.839 3.269 1.00 90.56 118 ARG A N 1
ATOM 916 C CA . ARG A 1 118 ? -4.286 -9.799 3.900 1.00 90.56 118 ARG A CA 1
ATOM 917 C C . ARG A 1 118 ? -4.967 -9.158 5.098 1.00 90.56 118 ARG A C 1
ATOM 919 O O . ARG A 1 118 ? -4.324 -8.435 5.850 1.00 90.56 118 ARG A O 1
ATOM 926 N N . VAL A 1 119 ? -6.256 -9.429 5.269 1.00 90.62 119 VAL A N 1
ATOM 927 C CA . VAL A 1 119 ? -7.004 -9.024 6.465 1.00 90.62 119 VAL A CA 1
ATOM 928 C C . VAL A 1 119 ? -6.669 -9.996 7.591 1.00 90.62 119 VAL A C 1
ATOM 930 O O . VAL A 1 119 ? -6.772 -11.208 7.414 1.00 90.62 119 VAL A O 1
ATOM 933 N N . GLU A 1 120 ? -6.234 -9.475 8.734 1.00 87.69 120 GLU A N 1
ATOM 934 C CA . GLU A 1 120 ? -5.941 -10.281 9.918 1.00 87.69 120 GLU A CA 1
ATOM 935 C C . GLU A 1 120 ? -7.257 -10.656 10.618 1.00 87.69 120 GLU A C 1
ATOM 937 O O . GLU A 1 120 ? -8.151 -9.826 10.772 1.00 87.69 120 GLU A O 1
ATOM 942 N N . GLY A 1 121 ? -7.384 -11.910 11.059 1.00 74.38 121 GLY A N 1
ATOM 943 C CA . GLY A 1 121 ? -8.568 -12.379 11.792 1.00 74.38 121 GLY A CA 1
ATOM 944 C C . GLY A 1 121 ? -9.767 -12.774 10.922 1.00 74.38 121 GLY A C 1
ATOM 945 O O . GLY A 1 121 ? -10.738 -13.310 11.454 1.00 74.38 121 GLY A O 1
ATOM 946 N N . ASP A 1 122 ? -9.683 -12.607 9.601 1.00 58.75 122 ASP A N 1
ATOM 947 C CA . ASP A 1 122 ? -10.621 -13.211 8.655 1.00 58.75 122 ASP A CA 1
ATOM 948 C C . ASP A 1 122 ? -10.324 -14.721 8.585 1.00 58.75 122 ASP A C 1
ATOM 950 O O . ASP A 1 122 ? -9.521 -15.185 7.774 1.00 58.75 122 ASP A O 1
ATOM 954 N N . ARG A 1 123 ? -10.901 -15.490 9.521 1.00 44.81 123 ARG A N 1
ATOM 955 C CA . ARG A 1 123 ? -10.992 -16.953 9.412 1.00 44.81 123 ARG A CA 1
ATOM 956 C C . ARG A 1 123 ? -11.934 -17.268 8.247 1.00 44.81 123 ARG A C 1
ATOM 958 O O . ARG A 1 123 ? -13.128 -17.453 8.466 1.00 44.81 123 ARG A O 1
ATOM 965 N N . GLY A 1 124 ? -11.399 -17.241 7.030 1.00 43.47 124 GLY A N 1
ATOM 966 C CA . GLY A 1 124 ? -11.978 -17.953 5.892 1.00 43.47 124 GLY A CA 1
ATOM 967 C C . GLY A 1 124 ? -11.773 -19.447 6.064 1.00 43.47 124 GLY A C 1
ATOM 968 O O . GLY A 1 124 ? -10.622 -19.828 6.379 1.00 43.47 124 GLY A O 1
#

Foldseek 3Di:
DDDDPQNQWDKWFWDFPLPAFGQTDTPDDPGDIDTHGPLQVVLNVVQPDVCLVDWFKFFFAFWDQFWGWTQTPVRAIEIEGLSQAVVPGIDDGGFIKIFRWSCDARVVDDHTYTHVIDGPPPPD

pLDDT: mean 73.66, std 18.04, range [39.75, 96.88]